Protein AF-A0A962P037-F1 (afdb_monomer_lite)

Sequence (113 aa):
MQKFHATLYGYHMPAMGTAVSAYFVGQRLFIDNMPIELHSSQLSVSVGGMEHDELFLNWCDSEETQWALKAASTADIDIIVNSAPAALQSQLSKWHQRHRHHKTLWGLLGAAV

Foldseek 3Di:
DDKFWWFKDWDPADPRGDIWIWADDAQWIDIPPDPDIGGVVQWDWDFDDPPDTKIWTWGADPVRIIMIIIGPHPVRLVRCQVRHYPSCVVVSVVVVVVVVVVVVVVVVVVVPD

Structure (mmCIF, N/CA/C/O backbone):
data_AF-A0A962P037-F1
#
_entry.id   AF-A0A962P037-F1
#
loop_
_atom_site.group_PDB
_atom_site.id
_atom_site.type_symbol
_atom_site.label_atom_id
_atom_site.label_alt_id
_atom_site.label_comp_id
_atom_site.label_asym_id
_atom_site.label_entity_id
_atom_site.label_seq_id
_atom_site.pdbx_PDB_ins_code
_atom_site.Cartn_x
_atom_site.Cartn_y
_atom_site.Cartn_z
_atom_site.occupancy
_atom_site.B_iso_or_equiv
_atom_site.auth_seq_id
_atom_site.auth_comp_id
_atom_site.auth_asym_id
_atom_site.auth_atom_id
_atom_site.pdbx_PDB_model_num
ATOM 1 N N . MET A 1 1 ? -9.681 -13.904 2.241 1.00 67.69 1 MET A N 1
ATOM 2 C CA . MET A 1 1 ? -8.676 -12.822 2.306 1.00 67.69 1 MET A CA 1
ATOM 3 C C . MET A 1 1 ? -8.036 -12.732 0.941 1.00 67.69 1 MET A C 1
ATOM 5 O O . MET A 1 1 ? -7.535 -13.749 0.475 1.00 67.69 1 MET A O 1
ATOM 9 N N . GLN A 1 2 ? -8.139 -11.588 0.273 1.00 86.50 2 GLN A N 1
ATOM 10 C CA . GLN A 1 2 ? -7.568 -11.418 -1.058 1.00 86.50 2 GLN A CA 1
ATOM 11 C C . GLN A 1 2 ? -6.167 -10.829 -0.908 1.00 86.50 2 GLN A C 1
ATOM 13 O O . GLN A 1 2 ? -5.990 -9.812 -0.239 1.00 86.50 2 GLN A O 1
ATOM 18 N N . LYS A 1 3 ? -5.175 -11.531 -1.454 1.00 92.56 3 LYS A N 1
ATOM 19 C CA . LYS A 1 3 ? -3.787 -11.074 -1.477 1.00 92.56 3 LYS A CA 1
ATOM 20 C C . LYS A 1 3 ? -3.548 -10.279 -2.749 1.00 92.56 3 LYS A C 1
ATOM 22 O O . LYS A 1 3 ? -4.184 -10.554 -3.764 1.00 92.56 3 LYS A O 1
ATOM 27 N N . PHE A 1 4 ? -2.631 -9.331 -2.674 1.00 92.50 4 PHE A N 1
ATOM 28 C CA . PHE A 1 4 ? -2.162 -8.564 -3.814 1.00 92.50 4 PHE A CA 1
ATOM 29 C C . PHE A 1 4 ? -0.639 -8.623 -3.882 1.00 92.50 4 PHE A C 1
ATOM 31 O O . PHE A 1 4 ? 0.048 -8.748 -2.861 1.00 92.50 4 PHE A O 1
ATOM 38 N N . HIS A 1 5 ? -0.117 -8.550 -5.097 1.00 94.19 5 HIS A N 1
ATOM 39 C CA . HIS A 1 5 ? 1.307 -8.535 -5.370 1.00 94.19 5 HIS A CA 1
ATOM 40 C C . HIS A 1 5 ? 1.833 -7.104 -5.350 1.00 94.19 5 HIS A C 1
ATOM 42 O O . HIS A 1 5 ? 1.196 -6.165 -5.841 1.00 94.19 5 HIS A O 1
ATOM 48 N N . ALA A 1 6 ? 3.016 -6.934 -4.770 1.00 93.06 6 ALA A N 1
ATOM 49 C CA . ALA A 1 6 ? 3.635 -5.632 -4.638 1.00 93.06 6 ALA A CA 1
ATOM 50 C C . ALA A 1 6 ? 5.164 -5.716 -4.651 1.00 93.06 6 ALA A C 1
ATOM 52 O O . ALA A 1 6 ? 5.759 -6.778 -4.473 1.00 93.06 6 ALA A O 1
ATOM 53 N N . THR A 1 7 ? 5.805 -4.571 -4.836 1.00 92.81 7 THR A N 1
ATOM 54 C CA . THR A 1 7 ? 7.245 -4.396 -4.675 1.00 92.81 7 THR A CA 1
ATOM 55 C C . THR A 1 7 ? 7.497 -3.541 -3.441 1.00 92.81 7 THR A C 1
ATOM 57 O O . THR A 1 7 ? 7.019 -2.410 -3.355 1.00 92.81 7 THR A O 1
ATOM 60 N N . LEU A 1 8 ? 8.224 -4.098 -2.476 1.00 91.50 8 LEU A N 1
ATOM 61 C CA . LEU A 1 8 ? 8.631 -3.435 -1.245 1.00 91.50 8 LEU A CA 1
ATOM 62 C C . LEU A 1 8 ? 9.964 -2.709 -1.445 1.00 91.50 8 LEU A C 1
ATOM 64 O O . LEU A 1 8 ? 10.941 -3.302 -1.902 1.00 91.50 8 LEU A O 1
ATOM 68 N N . TYR A 1 9 ? 10.003 -1.445 -1.050 1.00 90.44 9 TYR A N 1
ATOM 69 C CA . TYR A 1 9 ? 11.169 -0.574 -1.035 1.00 90.44 9 TYR A CA 1
ATOM 70 C C . TYR A 1 9 ? 11.438 -0.110 0.398 1.00 90.44 9 TYR A C 1
ATOM 72 O O . TYR A 1 9 ? 10.506 0.157 1.158 1.00 90.44 9 TYR A O 1
ATOM 80 N N . GLY A 1 10 ? 12.714 0.018 0.749 1.00 86.94 10 GLY A N 1
ATOM 81 C CA . GLY A 1 10 ? 13.161 0.499 2.053 1.00 86.94 10 GLY A CA 1
ATOM 82 C C . GLY A 1 10 ? 14.674 0.693 2.082 1.00 86.94 10 GLY A C 1
ATOM 83 O O . GLY A 1 10 ? 15.377 0.241 1.178 1.00 86.94 10 GLY A O 1
ATOM 84 N N . TYR A 1 11 ? 15.174 1.351 3.127 1.00 76.88 11 TYR A N 1
ATOM 85 C CA . TYR A 1 11 ? 16.577 1.772 3.240 1.00 76.88 11 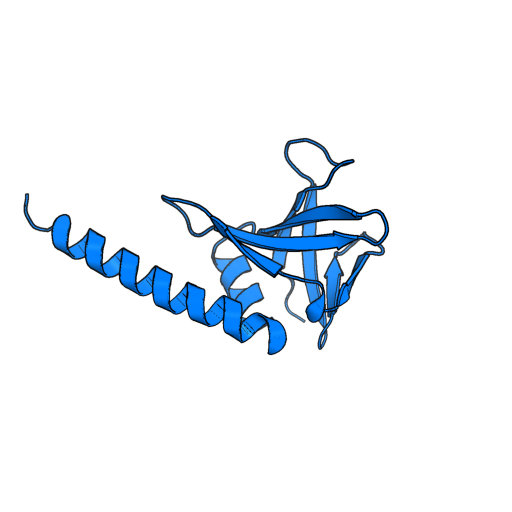TYR A CA 1
ATOM 86 C C . TYR A 1 11 ? 17.600 0.623 3.115 1.00 76.88 11 TYR A C 1
ATOM 88 O O . TYR A 1 11 ? 18.663 0.805 2.531 1.00 76.88 11 TYR A O 1
ATOM 96 N N . HIS A 1 12 ? 17.268 -0.580 3.595 1.00 76.25 12 HIS A N 1
ATOM 97 C CA . HIS A 1 12 ? 18.131 -1.771 3.508 1.00 76.25 12 HIS A CA 1
ATOM 98 C C . HIS A 1 12 ? 17.755 -2.750 2.380 1.00 76.25 12 HIS A C 1
ATOM 100 O O . HIS A 1 12 ? 18.249 -3.878 2.355 1.00 76.25 12 HIS A O 1
ATOM 106 N N . MET A 1 13 ? 16.874 -2.363 1.454 1.00 78.12 13 MET A N 1
ATOM 107 C CA . MET A 1 13 ? 16.465 -3.225 0.341 1.00 78.12 13 MET A CA 1
ATOM 108 C C . MET A 1 13 ? 17.261 -2.949 -0.940 1.00 78.12 13 MET A C 1
ATOM 110 O O . MET A 1 13 ? 17.798 -1.854 -1.116 1.00 78.12 13 MET A O 1
ATOM 114 N N . PRO A 1 14 ? 17.327 -3.922 -1.871 1.00 79.88 14 PRO A N 1
ATOM 115 C CA . PRO A 1 14 ? 17.874 -3.684 -3.201 1.00 79.88 14 PRO A CA 1
ATOM 116 C C . PRO A 1 14 ? 17.200 -2.484 -3.874 1.00 79.88 14 PRO A C 1
ATOM 118 O O . PRO A 1 14 ? 16.007 -2.257 -3.686 1.00 79.88 14 PRO A O 1
ATOM 121 N N . ALA A 1 15 ? 17.927 -1.765 -4.732 1.00 77.06 15 ALA A N 1
ATOM 122 C CA . ALA A 1 15 ? 17.384 -0.607 -5.453 1.00 77.06 15 ALA A CA 1
ATOM 123 C C . ALA A 1 15 ? 16.156 -0.948 -6.324 1.00 77.06 15 ALA A C 1
ATOM 125 O O . ALA A 1 15 ? 15.312 -0.092 -6.573 1.00 77.06 15 ALA A O 1
ATOM 126 N N . MET A 1 16 ? 16.032 -2.205 -6.764 1.00 83.31 16 MET A N 1
ATOM 127 C CA . MET A 1 16 ? 14.864 -2.688 -7.512 1.00 83.31 16 MET A CA 1
ATOM 128 C C . MET A 1 16 ? 13.659 -3.024 -6.615 1.00 83.31 16 MET A C 1
ATOM 130 O O . MET A 1 16 ? 12.575 -3.293 -7.129 1.00 83.31 16 MET A O 1
ATOM 134 N N . GLY A 1 17 ? 13.836 -2.989 -5.292 1.00 87.88 17 GLY A N 1
ATOM 135 C CA . GLY A 1 17 ? 12.883 -3.478 -4.305 1.00 87.88 17 GLY A CA 1
ATOM 136 C C . GLY A 1 17 ? 12.812 -5.006 -4.250 1.00 87.88 17 GLY A C 1
ATOM 137 O O . GLY A 1 17 ? 13.501 -5.716 -4.983 1.00 87.88 17 GLY A O 1
ATOM 138 N N . THR A 1 18 ? 11.966 -5.515 -3.358 1.00 90.44 18 THR A N 1
ATOM 139 C CA . THR A 1 18 ? 11.701 -6.950 -3.194 1.00 90.44 18 THR A CA 1
ATOM 140 C C . THR A 1 18 ? 10.255 -7.247 -3.556 1.00 90.44 18 THR A C 1
ATOM 142 O O . THR A 1 18 ? 9.342 -6.600 -3.047 1.00 90.44 18 THR A O 1
ATOM 145 N N . ALA A 1 19 ? 10.025 -8.227 -4.428 1.00 92.12 19 ALA A N 1
ATOM 146 C CA . ALA A 1 19 ? 8.675 -8.690 -4.729 1.00 92.12 19 ALA A CA 1
ATOM 147 C C . ALA A 1 19 ? 8.072 -9.388 -3.501 1.00 92.12 19 ALA A C 1
ATOM 149 O O . ALA A 1 19 ? 8.660 -10.321 -2.953 1.00 92.12 19 ALA A O 1
ATOM 150 N N . VAL A 1 20 ? 6.895 -8.938 -3.081 1.00 92.88 20 VAL A N 1
ATOM 151 C CA . VAL A 1 20 ? 6.178 -9.437 -1.909 1.00 92.88 20 VAL A CA 1
ATOM 152 C C . VAL A 1 20 ? 4.703 -9.649 -2.234 1.00 92.88 20 VAL A C 1
ATOM 154 O O . VAL A 1 20 ? 4.168 -9.111 -3.204 1.00 92.88 20 VAL A O 1
ATOM 157 N N . SER A 1 21 ? 4.034 -10.451 -1.411 1.00 93.25 21 SER A N 1
ATOM 158 C CA . SER A 1 21 ? 2.573 -10.548 -1.398 1.00 93.25 21 SER A CA 1
ATOM 159 C C . SER A 1 21 ? 2.068 -9.953 -0.094 1.00 93.25 21 SER A C 1
ATOM 161 O O . SER A 1 21 ? 2.646 -10.209 0.959 1.00 93.25 21 SER A O 1
ATOM 163 N N . ALA A 1 22 ? 1.015 -9.149 -0.151 1.00 93.69 22 ALA A N 1
ATOM 164 C CA . ALA A 1 22 ? 0.467 -8.481 1.019 1.00 93.69 22 ALA A CA 1
ATOM 165 C C . ALA A 1 22 ? -1.060 -8.579 1.043 1.00 93.69 22 ALA A C 1
ATOM 167 O O . ALA A 1 22 ? -1.704 -8.886 0.037 1.00 93.69 22 ALA A O 1
ATOM 168 N N . TYR A 1 23 ? -1.647 -8.381 2.220 1.00 93.00 23 TYR A N 1
ATOM 169 C CA . TYR A 1 23 ? -3.092 -8.440 2.410 1.00 93.00 23 TYR A CA 1
ATOM 170 C C . TYR A 1 23 ? -3.534 -7.639 3.629 1.00 93.00 23 TYR A C 1
ATOM 172 O O . TYR A 1 23 ? -2.793 -7.471 4.596 1.00 93.00 23 TYR A O 1
ATOM 180 N N . PHE A 1 24 ? -4.779 -7.170 3.589 1.00 90.50 24 PHE A N 1
ATOM 181 C CA . PHE A 1 24 ? -5.408 -6.505 4.722 1.00 90.50 24 PHE A CA 1
ATOM 182 C C . PHE A 1 24 ? -6.233 -7.494 5.550 1.00 90.50 24 PHE A C 1
ATOM 184 O O . PHE A 1 24 ? -6.984 -8.310 5.008 1.00 90.50 24 PHE A O 1
ATOM 191 N N . VAL A 1 25 ? -6.133 -7.387 6.876 1.00 89.44 25 VAL A N 1
ATOM 192 C CA . VAL A 1 25 ? -7.030 -8.044 7.835 1.00 89.44 25 VAL A CA 1
ATOM 193 C C . VAL A 1 25 ? -7.538 -6.995 8.815 1.00 89.44 25 VAL A C 1
ATOM 195 O O . VAL A 1 25 ? -6.788 -6.454 9.628 1.00 89.44 25 VAL A O 1
ATOM 198 N N . GLY A 1 26 ? -8.832 -6.684 8.730 1.00 87.94 26 GLY A N 1
ATOM 199 C CA . GLY A 1 26 ? -9.433 -5.614 9.521 1.00 87.94 26 GLY A CA 1
ATOM 200 C C . GLY A 1 26 ? -8.775 -4.265 9.221 1.00 87.94 26 GLY A C 1
ATOM 201 O O . GLY A 1 26 ? -8.919 -3.735 8.126 1.00 87.94 26 GLY A O 1
ATOM 202 N N . GLN A 1 27 ? -8.058 -3.713 10.202 1.00 88.56 27 GLN A N 1
ATOM 203 C CA . GLN A 1 27 ? -7.344 -2.433 10.097 1.00 88.56 27 GLN A CA 1
ATOM 204 C C . GLN A 1 27 ? -5.833 -2.599 9.899 1.00 88.56 27 GLN A C 1
ATOM 206 O O . GLN A 1 27 ? -5.106 -1.619 10.010 1.00 88.56 27 GLN A O 1
ATOM 211 N N . ARG A 1 28 ? -5.336 -3.815 9.658 1.00 91.00 28 ARG A N 1
ATOM 212 C CA . ARG A 1 28 ? -3.897 -4.083 9.600 1.00 91.00 28 ARG A CA 1
ATOM 213 C C . ARG A 1 28 ? -3.479 -4.633 8.243 1.00 91.00 28 ARG A C 1
ATOM 215 O O . ARG A 1 28 ? -4.221 -5.401 7.632 1.00 91.00 28 ARG A O 1
ATOM 222 N N . LEU A 1 29 ? -2.309 -4.213 7.781 1.00 91.56 29 LEU A N 1
ATOM 223 C CA . LEU A 1 29 ? -1.630 -4.734 6.602 1.00 91.56 29 LEU A CA 1
ATOM 224 C C . LEU A 1 29 ? -0.600 -5.769 7.048 1.00 91.56 29 LEU A C 1
ATOM 226 O O . LEU A 1 29 ? 0.206 -5.496 7.937 1.00 91.56 29 LEU A O 1
ATOM 230 N N . PHE A 1 30 ? -0.619 -6.919 6.389 1.00 92.31 30 PHE A N 1
ATOM 231 C CA . PHE A 1 30 ? 0.339 -8.000 6.568 1.00 92.31 30 PHE A CA 1
ATOM 232 C C . PHE A 1 30 ? 1.110 -8.215 5.272 1.00 92.31 30 PHE A C 1
ATOM 234 O O . PHE A 1 30 ? 0.530 -8.153 4.184 1.00 92.31 30 PHE A O 1
ATOM 241 N N . ILE A 1 31 ? 2.404 -8.502 5.397 1.00 91.75 31 ILE A N 1
ATOM 242 C CA . ILE A 1 31 ? 3.276 -8.868 4.279 1.00 91.75 31 ILE A CA 1
ATOM 243 C C . ILE A 1 31 ? 3.684 -10.331 4.464 1.00 91.75 31 ILE A C 1
ATOM 245 O O . ILE A 1 31 ? 4.221 -10.708 5.503 1.00 91.75 31 ILE A O 1
ATOM 249 N N . ASP A 1 32 ? 3.417 -11.175 3.469 1.00 89.19 32 ASP A N 1
ATOM 250 C CA . ASP A 1 32 ? 3.825 -12.578 3.501 1.00 89.19 32 ASP A CA 1
ATOM 251 C C . ASP A 1 32 ? 5.349 -12.699 3.613 1.00 89.19 32 ASP A C 1
ATOM 253 O O . ASP A 1 32 ? 6.100 -11.942 2.999 1.00 89.19 32 ASP A O 1
ATOM 257 N N . ASN A 1 33 ? 5.800 -13.709 4.360 1.00 83.44 33 ASN A N 1
ATOM 258 C CA . ASN A 1 33 ? 7.216 -14.008 4.600 1.00 83.44 33 ASN A CA 1
ATOM 259 C C . ASN A 1 33 ? 8.007 -12.887 5.300 1.00 83.44 33 ASN A C 1
ATOM 261 O O . ASN A 1 33 ? 9.234 -12.957 5.350 1.00 83.44 33 ASN A O 1
ATOM 265 N N . MET A 1 34 ? 7.333 -11.887 5.877 1.00 84.50 34 MET A N 1
ATOM 266 C CA . MET A 1 34 ? 7.963 -10.860 6.706 1.00 84.50 34 MET A CA 1
ATOM 267 C C . MET A 1 34 ? 7.170 -10.669 8.005 1.00 84.50 34 MET A C 1
ATOM 269 O O . MET A 1 34 ? 5.941 -10.652 7.970 1.00 84.50 34 MET A O 1
ATOM 273 N N . PRO A 1 35 ? 7.829 -10.481 9.162 1.00 82.25 35 PRO A N 1
ATOM 274 C CA . PRO A 1 35 ? 7.158 -10.178 10.426 1.00 82.25 35 PRO A CA 1
ATOM 275 C C . PRO A 1 35 ? 6.735 -8.697 10.487 1.00 82.25 35 PRO A C 1
ATOM 277 O O . PRO A 1 35 ? 6.987 -8.013 11.473 1.00 82.25 35 PRO A O 1
ATOM 280 N N . ILE A 1 36 ? 6.143 -8.181 9.405 1.00 83.00 36 ILE A N 1
ATOM 281 C CA . ILE A 1 36 ? 5.691 -6.794 9.286 1.00 83.00 36 ILE A CA 1
ATOM 282 C C . ILE A 1 36 ? 4.170 -6.782 9.398 1.00 83.00 36 ILE A C 1
ATOM 284 O O . ILE A 1 36 ? 3.460 -7.329 8.549 1.00 83.00 36 ILE A O 1
ATOM 288 N N . GLU A 1 37 ? 3.687 -6.125 10.446 1.00 87.12 37 GLU A N 1
ATOM 289 C CA . GLU A 1 37 ? 2.274 -5.891 10.709 1.00 87.12 37 GLU A CA 1
ATOM 290 C C . GLU A 1 37 ? 2.070 -4.400 10.977 1.00 87.12 37 GLU A C 1
ATOM 292 O O . GLU A 1 37 ? 2.604 -3.849 11.939 1.00 87.12 37 GLU A O 1
ATOM 297 N N . LEU A 1 38 ? 1.304 -3.738 10.111 1.00 89.38 38 LEU A N 1
ATOM 298 C CA . LEU A 1 38 ? 1.155 -2.283 10.136 1.00 89.38 38 LEU A CA 1
ATOM 299 C C . LEU A 1 38 ? -0.299 -1.906 10.329 1.00 89.38 38 LEU A C 1
ATOM 301 O O . LEU A 1 38 ? -1.178 -2.418 9.635 1.00 89.38 38 LEU A O 1
ATOM 305 N N . HIS A 1 39 ? -0.564 -0.973 11.239 1.00 90.31 39 HIS A N 1
ATOM 306 C CA . HIS A 1 39 ? -1.907 -0.433 11.382 1.00 90.31 39 HIS A CA 1
ATOM 307 C C . HIS A 1 39 ? -2.207 0.556 10.248 1.00 90.31 39 HIS A C 1
ATOM 309 O O . HIS A 1 39 ? -1.354 1.342 9.846 1.00 90.31 39 HIS A O 1
ATOM 315 N N . SER A 1 40 ? -3.444 0.569 9.757 1.00 86.56 40 SER A N 1
ATOM 316 C CA . SER A 1 40 ? -3.893 1.419 8.648 1.00 86.56 40 SER A CA 1
ATOM 317 C C . SER A 1 40 ? -3.653 2.908 8.876 1.00 86.56 40 SER A C 1
ATOM 319 O O . SER A 1 40 ? -3.408 3.638 7.925 1.00 86.56 40 SER A O 1
ATOM 321 N N . SER A 1 41 ? -3.670 3.354 10.132 1.00 86.31 41 SER A N 1
ATOM 322 C CA . SER A 1 41 ? -3.379 4.739 10.521 1.00 86.31 41 SER A CA 1
ATOM 323 C C . SER A 1 41 ? -1.907 5.138 10.376 1.00 86.31 41 SER A C 1
ATOM 325 O O . SER A 1 41 ? -1.605 6.324 10.416 1.00 86.31 41 SER A O 1
ATOM 327 N N . GLN A 1 42 ? -0.995 4.169 10.265 1.00 87.38 42 GLN A N 1
ATOM 328 C CA . GLN A 1 42 ? 0.434 4.399 10.020 1.00 87.38 42 GLN A CA 1
ATOM 329 C C . GLN A 1 42 ? 0.751 4.420 8.520 1.00 87.38 42 GLN A C 1
ATOM 331 O O . GLN A 1 42 ? 1.837 4.837 8.120 1.00 87.38 42 GLN A O 1
ATOM 336 N N . LEU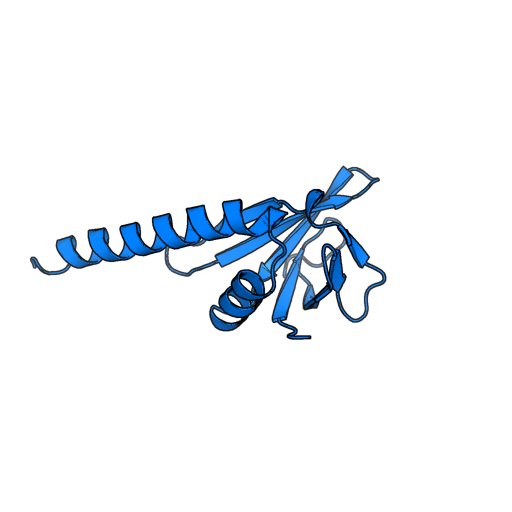 A 1 43 ? -0.192 3.961 7.693 1.00 89.25 43 LEU A N 1
ATOM 337 C CA . LEU A 1 43 ? -0.054 3.920 6.249 1.00 89.25 43 LEU A CA 1
ATOM 338 C C . LEU A 1 43 ? -0.493 5.254 5.642 1.00 89.25 43 LEU A C 1
ATOM 340 O O . LEU A 1 43 ? -1.498 5.848 6.026 1.00 89.25 43 LEU A O 1
ATOM 344 N N . SER A 1 44 ? 0.251 5.695 4.639 1.00 86.06 44 SER A N 1
ATOM 345 C CA . SER A 1 44 ? -0.069 6.835 3.790 1.00 86.06 44 SER A CA 1
ATOM 346 C C . SER A 1 44 ? -0.075 6.397 2.335 1.00 86.06 44 SER A C 1
ATOM 348 O O . SER A 1 44 ? 0.873 5.777 1.852 1.00 86.06 44 SER A O 1
ATOM 350 N N . VAL A 1 45 ? -1.141 6.730 1.615 1.00 86.38 45 VAL A N 1
ATOM 351 C CA . VAL A 1 45 ? -1.248 6.414 0.189 1.00 86.38 45 VAL A CA 1
ATOM 352 C C . VAL A 1 45 ? -0.597 7.528 -0.624 1.00 86.38 45 VAL A C 1
ATOM 354 O O . VAL A 1 45 ? -1.039 8.676 -0.563 1.00 86.38 45 VAL A O 1
ATOM 357 N N . SER A 1 46 ? 0.411 7.168 -1.413 1.00 81.81 46 SER A N 1
ATOM 358 C CA . SER A 1 46 ? 0.978 8.017 -2.460 1.00 81.81 46 SER A CA 1
ATOM 359 C C . SER A 1 46 ? 0.703 7.387 -3.814 1.00 81.81 46 SER A C 1
ATOM 361 O O . SER A 1 46 ? 0.604 6.172 -3.951 1.00 81.81 46 SER A O 1
ATOM 363 N N . VAL A 1 47 ? 0.562 8.223 -4.829 1.00 75.00 47 VAL A N 1
ATOM 364 C CA . VAL A 1 47 ? 0.217 7.795 -6.185 1.00 75.00 47 VAL A CA 1
ATOM 365 C C . VAL A 1 47 ? 1.195 8.427 -7.158 1.00 75.00 47 VAL A C 1
ATOM 367 O O . VAL A 1 47 ? 1.581 9.585 -6.983 1.00 75.00 47 VAL A O 1
ATOM 370 N N . GLY A 1 48 ? 1.624 7.645 -8.142 1.00 66.69 48 GLY A N 1
ATOM 371 C CA . GLY A 1 48 ? 2.635 8.021 -9.124 1.00 66.69 48 GLY A CA 1
ATOM 372 C C . GLY A 1 48 ? 2.255 7.562 -10.527 1.00 66.69 48 GLY A C 1
ATOM 373 O O . GLY A 1 48 ? 1.212 6.940 -10.725 1.00 66.69 48 GLY A O 1
ATOM 374 N N . GLY A 1 49 ? 3.116 7.894 -11.483 1.00 59.06 49 GLY A N 1
ATOM 375 C CA . GLY A 1 49 ? 2.976 7.496 -12.877 1.00 59.06 49 GLY A CA 1
ATOM 376 C C . GLY A 1 49 ? 2.240 8.534 -13.720 1.00 59.06 49 GLY A C 1
ATOM 377 O O . GLY A 1 49 ? 1.078 8.863 -13.489 1.00 59.06 49 GLY A O 1
ATOM 378 N N . MET A 1 50 ? 2.942 9.083 -14.715 1.00 50.59 50 MET A N 1
ATOM 379 C CA . MET A 1 50 ? 2.332 9.960 -15.723 1.00 50.59 50 MET A CA 1
ATOM 380 C C . MET A 1 50 ? 1.566 9.156 -16.782 1.00 50.59 50 MET A C 1
ATOM 382 O O . MET A 1 50 ? 0.551 9.626 -17.286 1.00 50.59 50 MET A O 1
ATOM 386 N N . GLU A 1 51 ? 2.036 7.944 -17.095 1.00 54.41 51 GLU A N 1
ATOM 387 C CA . GLU A 1 51 ? 1.466 7.081 -18.141 1.00 54.41 51 GLU A CA 1
ATOM 388 C C . GLU A 1 51 ? 0.707 5.864 -17.589 1.00 54.41 51 GLU A C 1
ATOM 390 O O . GLU A 1 51 ? -0.199 5.359 -18.247 1.00 54.41 51 GLU A O 1
ATOM 395 N N . HIS A 1 52 ? 1.048 5.398 -16.383 1.00 61.84 52 HIS A N 1
ATOM 396 C CA . HIS A 1 52 ? 0.482 4.189 -15.779 1.00 61.84 52 HIS A CA 1
ATOM 397 C C . HIS A 1 52 ? -0.020 4.481 -14.367 1.00 61.84 52 HIS A C 1
ATOM 399 O O . HIS A 1 52 ? 0.567 5.286 -13.653 1.00 61.84 52 HIS A O 1
ATOM 405 N N . ASP A 1 53 ? -1.104 3.818 -13.969 1.00 69.38 53 ASP A N 1
ATOM 406 C CA . ASP A 1 53 ? -1.631 3.893 -12.610 1.00 69.38 53 ASP A CA 1
ATOM 407 C C . ASP A 1 53 ? -0.647 3.221 -11.639 1.00 69.38 53 ASP A C 1
ATOM 409 O O . ASP A 1 53 ? -0.584 1.993 -11.575 1.00 69.38 53 ASP A O 1
ATOM 413 N N . GLU A 1 54 ? 0.133 4.008 -10.891 1.00 82.75 54 GLU A N 1
ATOM 414 C CA . GLU A 1 54 ? 1.003 3.495 -9.830 1.00 82.75 54 GLU A CA 1
ATOM 415 C C . GLU A 1 54 ? 0.463 3.892 -8.452 1.00 82.75 54 GLU A C 1
ATOM 417 O O . GLU A 1 54 ? 0.212 5.067 -8.164 1.00 82.75 54 GLU A O 1
ATOM 422 N N . LEU A 1 55 ? 0.321 2.901 -7.571 1.00 88.12 55 LEU A N 1
ATOM 423 C CA . LEU A 1 55 ? -0.120 3.089 -6.194 1.00 88.12 55 LEU A CA 1
ATOM 424 C C . LEU A 1 55 ? 0.968 2.627 -5.233 1.00 88.12 55 LEU A C 1
ATOM 426 O O . LEU A 1 55 ? 1.458 1.503 -5.336 1.00 88.12 55 LEU A O 1
ATOM 430 N N . PHE A 1 56 ? 1.292 3.490 -4.275 1.00 89.31 56 PHE A N 1
ATOM 431 C CA . PHE A 1 56 ? 2.288 3.266 -3.238 1.00 89.31 56 PHE A CA 1
ATOM 432 C C . PHE A 1 56 ? 1.644 3.392 -1.855 1.00 89.31 56 PHE A C 1
ATOM 434 O O . PHE A 1 56 ? 1.021 4.404 -1.531 1.00 89.31 56 PHE A O 1
ATOM 441 N N . LEU A 1 57 ? 1.831 2.384 -1.011 1.00 90.81 57 LEU A N 1
ATOM 442 C CA . LEU A 1 57 ? 1.539 2.449 0.418 1.00 90.81 57 LEU A CA 1
ATOM 443 C C . LEU A 1 57 ? 2.842 2.749 1.150 1.00 90.81 57 LEU A C 1
ATOM 445 O O . LEU A 1 57 ? 3.784 1.972 1.060 1.00 90.81 57 LEU A O 1
ATOM 449 N N . ASN A 1 58 ? 2.904 3.869 1.855 1.00 91.56 58 ASN A N 1
ATOM 450 C CA . ASN A 1 58 ? 4.110 4.341 2.524 1.00 91.56 58 ASN A CA 1
ATOM 451 C C . ASN A 1 58 ? 3.900 4.339 4.029 1.00 91.56 58 ASN A C 1
ATOM 453 O O . ASN A 1 58 ? 2.806 4.650 4.500 1.00 91.56 58 ASN A O 1
ATOM 457 N N . TRP A 1 59 ? 4.945 4.030 4.780 1.00 91.88 59 TRP A N 1
ATOM 458 C CA . TRP A 1 59 ? 4.956 4.181 6.230 1.00 91.88 59 TRP A CA 1
ATOM 459 C C . TRP A 1 59 ? 6.357 4.517 6.712 1.00 91.88 59 TRP A C 1
ATOM 461 O O . TRP A 1 59 ? 7.345 4.362 5.993 1.00 91.88 59 TRP A O 1
ATOM 471 N N . CYS A 1 60 ? 6.415 4.992 7.946 1.00 89.69 60 CYS A N 1
ATOM 472 C CA . CYS A 1 60 ? 7.651 5.206 8.670 1.00 89.69 60 CYS A CA 1
ATOM 473 C C . CYS A 1 60 ? 7.683 4.209 9.828 1.00 89.69 60 CYS A C 1
ATOM 475 O O . CYS A 1 60 ? 6.689 4.080 10.547 1.00 89.69 60 CYS A O 1
ATOM 477 N N . ASP A 1 61 ? 8.783 3.480 9.973 1.00 84.50 61 ASP A N 1
ATOM 478 C CA . ASP A 1 61 ? 8.985 2.605 11.127 1.00 84.50 61 ASP A CA 1
ATOM 479 C C . ASP A 1 61 ? 9.444 3.419 12.354 1.00 84.50 61 ASP A C 1
ATOM 481 O O . ASP A 1 61 ? 9.760 4.606 12.266 1.00 84.50 61 ASP A O 1
ATOM 485 N N . SER A 1 62 ? 9.489 2.772 13.514 1.00 79.62 62 SER A N 1
ATOM 486 C CA . SER A 1 62 ? 9.965 3.307 14.791 1.00 79.62 62 SER A CA 1
ATOM 487 C C . SER A 1 62 ? 11.399 3.850 14.757 1.00 79.62 62 SER A C 1
ATOM 489 O O . SER A 1 62 ? 11.723 4.732 15.545 1.00 79.62 62 SER A O 1
ATOM 491 N N . GLU A 1 63 ? 12.229 3.383 13.821 1.00 82.94 63 GLU A N 1
ATOM 492 C CA . GLU A 1 63 ? 13.589 3.885 13.569 1.00 82.94 63 GLU A CA 1
ATOM 493 C C . GLU A 1 63 ? 13.630 5.041 12.547 1.00 82.94 63 GLU A C 1
ATOM 495 O O . GLU A 1 63 ? 14.659 5.283 11.923 1.00 82.94 63 GLU A O 1
ATOM 500 N N . GLU A 1 64 ? 12.497 5.702 12.287 1.00 81.25 64 GLU A N 1
ATOM 501 C CA . GLU A 1 64 ? 12.338 6.756 11.268 1.00 81.25 64 GLU A CA 1
ATOM 502 C C . GLU A 1 64 ? 12.693 6.313 9.833 1.00 81.25 64 GLU A C 1
ATOM 504 O O . GLU A 1 64 ? 12.872 7.124 8.920 1.00 81.25 64 GLU A O 1
ATOM 509 N N . THR A 1 65 ? 12.762 5.000 9.606 1.00 85.00 65 THR A N 1
ATOM 510 C CA . THR A 1 65 ? 13.036 4.433 8.287 1.00 85.00 65 THR A CA 1
ATOM 511 C C . THR A 1 65 ? 11.777 4.470 7.437 1.00 85.00 65 THR A C 1
ATOM 513 O O . THR A 1 65 ? 10.736 3.924 7.812 1.00 85.00 65 THR A O 1
ATOM 516 N N . GLN A 1 66 ? 11.885 5.089 6.263 1.00 89.25 66 GLN A N 1
ATOM 517 C CA . GLN A 1 66 ? 10.801 5.147 5.293 1.00 89.25 66 GLN A CA 1
ATOM 518 C C . GLN A 1 66 ? 10.728 3.864 4.470 1.00 89.25 66 GLN A C 1
ATOM 520 O O . GLN A 1 66 ? 11.722 3.389 3.914 1.00 89.25 66 GLN A O 1
ATOM 525 N N . TRP A 1 67 ? 9.511 3.353 4.354 1.00 90.62 67 TRP A N 1
ATOM 526 C CA . TRP A 1 67 ? 9.172 2.186 3.562 1.00 90.62 67 TRP A CA 1
ATOM 527 C C . TRP A 1 67 ? 8.075 2.537 2.567 1.00 90.62 67 TRP A C 1
ATOM 529 O O . TRP A 1 67 ? 7.187 3.343 2.859 1.00 90.62 67 TRP A O 1
ATOM 539 N N . ALA A 1 68 ? 8.126 1.904 1.400 1.00 91.12 68 ALA A N 1
ATOM 540 C CA . ALA A 1 68 ? 7.124 2.066 0.360 1.00 91.12 68 ALA A CA 1
ATOM 541 C C . ALA A 1 68 ? 6.786 0.717 -0.269 1.00 91.12 68 ALA A C 1
ATOM 543 O O . ALA A 1 68 ? 7.666 -0.073 -0.595 1.00 91.12 68 ALA A O 1
ATOM 544 N N . LEU A 1 69 ? 5.504 0.462 -0.483 1.00 92.00 69 LEU A N 1
ATOM 545 C CA . LEU A 1 69 ? 4.999 -0.758 -1.091 1.00 92.00 69 LEU A CA 1
ATOM 546 C C . LEU A 1 69 ? 4.194 -0.392 -2.335 1.00 92.00 69 LEU A C 1
ATOM 548 O O . LEU A 1 69 ? 3.115 0.192 -2.237 1.00 92.00 69 LEU A O 1
ATOM 552 N N . LYS A 1 70 ? 4.744 -0.706 -3.506 1.00 91.81 70 LYS A N 1
ATOM 553 C CA . LYS A 1 70 ? 4.165 -0.394 -4.816 1.00 91.81 70 LYS A CA 1
ATOM 554 C C . LYS A 1 70 ? 3.330 -1.563 -5.324 1.00 91.81 70 LYS A C 1
ATOM 556 O O . LYS A 1 70 ? 3.853 -2.668 -5.412 1.00 91.81 70 LYS A O 1
ATOM 561 N N . ALA A 1 71 ? 2.081 -1.333 -5.714 1.00 91.06 71 ALA A N 1
ATOM 562 C CA . ALA A 1 71 ? 1.261 -2.364 -6.357 1.00 91.06 71 ALA A CA 1
ATOM 563 C C . ALA A 1 71 ? 1.892 -2.839 -7.681 1.00 91.06 71 ALA A C 1
ATOM 565 O O . ALA A 1 71 ? 2.360 -2.021 -8.474 1.00 91.06 71 ALA A O 1
ATOM 566 N N . ALA A 1 72 ? 1.905 -4.153 -7.926 1.00 90.12 72 ALA A N 1
ATOM 567 C CA . ALA A 1 72 ? 2.551 -4.723 -9.110 1.00 90.12 72 ALA A CA 1
ATOM 568 C C . ALA A 1 72 ? 1.744 -4.507 -10.403 1.00 90.12 72 ALA A C 1
ATOM 570 O O . ALA A 1 72 ? 2.327 -4.390 -11.481 1.00 90.12 72 ALA A O 1
ATOM 571 N N . SER A 1 73 ? 0.413 -4.446 -10.309 1.00 87.56 73 SER A N 1
ATOM 572 C CA . SER A 1 73 ? -0.481 -4.289 -11.458 1.00 87.56 73 SER A CA 1
ATOM 573 C C . SER A 1 73 ? -1.759 -3.520 -11.114 1.00 87.56 73 SER A C 1
ATOM 575 O O . SER A 1 73 ? -2.119 -3.371 -9.948 1.00 87.56 73 SER A O 1
ATOM 577 N N . THR A 1 74 ? -2.508 -3.085 -12.131 1.00 83.69 74 THR A N 1
ATOM 578 C CA . THR A 1 74 ? -3.830 -2.462 -11.942 1.00 83.69 74 THR A CA 1
ATOM 579 C C . THR A 1 74 ? -4.830 -3.399 -11.254 1.00 83.69 74 THR A C 1
ATOM 581 O O . THR A 1 74 ? -5.675 -2.932 -10.497 1.00 83.69 74 THR A O 1
ATOM 584 N N . ALA A 1 75 ? -4.716 -4.717 -11.451 1.00 86.81 75 ALA A N 1
ATOM 585 C CA . ALA A 1 75 ? -5.547 -5.686 -10.736 1.00 86.81 75 ALA A CA 1
ATOM 586 C C . ALA A 1 75 ? -5.227 -5.700 -9.231 1.00 86.81 75 ALA A C 1
ATOM 588 O O . ALA A 1 75 ? -6.139 -5.735 -8.408 1.00 86.81 75 ALA A O 1
ATOM 589 N N . ASP A 1 76 ? -3.945 -5.595 -8.867 1.00 89.44 76 ASP A N 1
ATOM 590 C CA . ASP A 1 76 ? -3.512 -5.482 -7.469 1.00 89.44 76 ASP A CA 1
ATOM 591 C C . ASP A 1 76 ? -3.989 -4.172 -6.831 1.00 89.44 76 ASP A C 1
ATOM 593 O O . ASP A 1 76 ? -4.401 -4.165 -5.673 1.00 89.44 76 ASP A O 1
ATOM 597 N N . ILE A 1 77 ? -4.005 -3.074 -7.595 1.00 86.69 77 ILE A N 1
ATOM 598 C CA . ILE A 1 77 ? -4.583 -1.792 -7.159 1.00 86.69 77 ILE A CA 1
ATOM 599 C C . ILE A 1 77 ? -6.064 -1.962 -6.819 1.00 86.69 77 ILE A C 1
ATOM 601 O O . ILE A 1 77 ? -6.495 -1.506 -5.763 1.00 86.69 77 ILE A O 1
ATOM 605 N N . ASP A 1 78 ? -6.839 -2.639 -7.668 1.00 85.62 78 ASP A N 1
ATOM 606 C CA . ASP A 1 78 ? -8.263 -2.882 -7.417 1.00 85.62 78 ASP A CA 1
ATOM 607 C C . ASP A 1 78 ? -8.467 -3.711 -6.137 1.00 85.62 78 ASP A C 1
ATOM 609 O O . ASP A 1 78 ? -9.313 -3.390 -5.300 1.00 85.62 78 ASP A O 1
ATOM 613 N N . ILE A 1 79 ? -7.625 -4.725 -5.911 1.00 89.19 79 ILE A N 1
ATOM 614 C CA . ILE A 1 79 ? -7.642 -5.517 -4.673 1.00 89.19 79 ILE A CA 1
ATOM 615 C C . ILE A 1 79 ? -7.347 -4.634 -3.456 1.00 89.19 79 ILE A C 1
ATOM 617 O O . ILE A 1 79 ? -8.065 -4.729 -2.457 1.00 89.19 79 ILE A O 1
ATOM 621 N N . ILE A 1 80 ? -6.335 -3.762 -3.531 1.00 88.00 80 ILE A N 1
ATOM 622 C CA . ILE A 1 80 ? -5.995 -2.812 -2.462 1.00 88.00 80 ILE A CA 1
ATOM 623 C C . ILE A 1 80 ? -7.173 -1.879 -2.193 1.00 88.00 80 ILE A C 1
ATOM 625 O O . ILE A 1 80 ? -7.563 -1.725 -1.042 1.00 88.00 80 ILE A O 1
ATOM 629 N N . VAL A 1 81 ? -7.774 -1.289 -3.227 1.00 85.44 81 VAL A N 1
ATOM 630 C CA . VAL A 1 81 ? -8.885 -0.337 -3.086 1.00 85.44 81 VAL A CA 1
ATOM 631 C C . VAL A 1 81 ? -10.108 -0.989 -2.440 1.00 85.44 81 VAL A C 1
ATOM 633 O O . VAL A 1 81 ? -10.701 -0.402 -1.535 1.00 85.44 81 VAL A O 1
ATOM 636 N N . ASN A 1 82 ? -10.456 -2.209 -2.855 1.00 85.56 82 ASN A N 1
ATOM 637 C CA . ASN A 1 82 ? -11.614 -2.930 -2.324 1.00 85.56 82 ASN A CA 1
ATOM 638 C C . ASN A 1 82 ? -11.366 -3.527 -0.930 1.00 85.56 82 ASN A C 1
ATOM 640 O O . ASN A 1 82 ? -12.297 -3.636 -0.133 1.00 85.56 82 ASN A O 1
ATOM 644 N N . SER A 1 83 ? -10.125 -3.915 -0.627 1.00 86.25 83 SER A N 1
ATOM 645 C CA . SER A 1 83 ? -9.767 -4.563 0.645 1.00 86.25 83 SER A CA 1
ATOM 646 C C . SER A 1 83 ? -9.278 -3.581 1.709 1.00 86.25 83 SER A C 1
ATOM 648 O O . SER A 1 83 ? -9.165 -3.956 2.878 1.00 86.25 83 SER A O 1
ATOM 650 N N . ALA A 1 84 ? -8.959 -2.341 1.330 1.00 83.62 84 ALA A N 1
ATOM 651 C CA . ALA A 1 84 ? -8.413 -1.357 2.247 1.00 83.62 84 ALA A CA 1
ATOM 652 C C . ALA A 1 84 ? -9.445 -0.930 3.306 1.00 83.62 84 ALA A C 1
ATOM 654 O O . ALA A 1 84 ? -10.619 -0.689 2.996 1.00 83.62 84 ALA A O 1
ATOM 655 N N . PRO A 1 85 ? -9.004 -0.757 4.561 1.00 82.25 85 PRO A N 1
ATOM 656 C CA . PRO A 1 85 ? -9.856 -0.261 5.629 1.00 82.25 85 PRO A CA 1
ATOM 657 C C . PRO 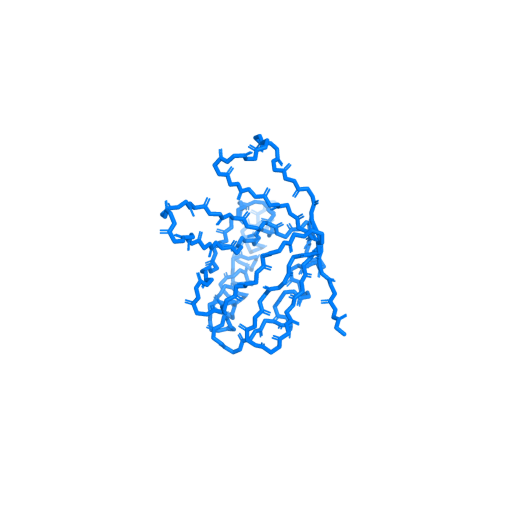A 1 85 ? -10.337 1.174 5.380 1.00 82.25 85 PRO A C 1
ATOM 659 O O . PRO A 1 85 ? -9.667 1.975 4.726 1.00 82.25 85 PRO A O 1
ATOM 662 N N . ALA A 1 86 ? -11.470 1.529 5.995 1.00 80.00 86 ALA A N 1
ATOM 663 C CA . ALA A 1 86 ? -12.125 2.834 5.846 1.00 80.00 86 ALA A CA 1
ATOM 664 C C . ALA A 1 86 ? -11.198 4.047 6.077 1.00 80.00 86 ALA A C 1
ATOM 666 O O . ALA A 1 86 ? -11.367 5.079 5.429 1.00 80.00 86 ALA A O 1
ATOM 667 N N . ALA A 1 87 ? -10.189 3.910 6.946 1.00 77.06 87 ALA A N 1
ATOM 668 C CA . ALA A 1 87 ? -9.179 4.942 7.186 1.00 77.06 87 ALA A CA 1
ATOM 669 C C . ALA A 1 87 ? -8.421 5.339 5.903 1.00 77.06 87 ALA A C 1
ATOM 671 O O . ALA A 1 87 ? -8.186 6.521 5.665 1.00 77.06 87 ALA A O 1
ATOM 672 N N . LEU A 1 88 ? -8.113 4.364 5.041 1.00 80.25 88 LEU A N 1
ATOM 673 C CA . LEU A 1 88 ? -7.418 4.574 3.769 1.00 80.25 88 LEU A CA 1
ATOM 674 C C . LEU A 1 88 ? -8.387 4.827 2.607 1.00 80.25 88 LEU A C 1
ATOM 676 O O . LEU A 1 88 ? -8.014 5.474 1.627 1.00 80.25 88 LEU A O 1
ATOM 680 N N . GLN A 1 89 ? -9.648 4.389 2.715 1.00 76.50 89 GLN A N 1
ATOM 681 C CA . GLN A 1 89 ? -10.646 4.559 1.651 1.00 76.50 89 GLN A CA 1
ATOM 682 C C . GLN A 1 89 ? -10.872 6.020 1.257 1.00 76.50 89 GLN A C 1
ATOM 684 O O . GLN A 1 89 ? -11.093 6.294 0.080 1.00 76.50 89 GLN A O 1
ATOM 689 N N . SER A 1 90 ? -10.787 6.973 2.191 1.00 74.69 90 SER A N 1
ATOM 690 C CA . SER A 1 90 ? -10.934 8.400 1.864 1.00 74.69 90 SER A CA 1
ATOM 691 C C . SER A 1 90 ? -9.800 8.899 0.959 1.00 74.69 90 SER A C 1
ATOM 693 O O . SER A 1 90 ? -10.043 9.636 0.001 1.00 74.69 90 SER A O 1
ATOM 695 N N . GLN A 1 91 ? -8.563 8.455 1.209 1.00 74.94 91 GLN A N 1
ATOM 696 C CA . GLN A 1 91 ? -7.406 8.799 0.375 1.00 74.94 91 GLN A CA 1
ATOM 697 C C . GLN A 1 91 ? -7.486 8.107 -0.993 1.00 74.94 91 GLN A C 1
ATOM 699 O O . GLN A 1 91 ? -7.294 8.756 -2.022 1.00 74.94 91 GLN A O 1
ATOM 704 N N . LEU A 1 92 ? -7.863 6.826 -1.011 1.00 78.00 92 LEU A N 1
ATOM 705 C CA . LEU A 1 92 ? -8.025 6.032 -2.232 1.00 78.00 92 LEU A CA 1
ATOM 706 C C . LEU A 1 92 ? -9.174 6.542 -3.118 1.00 78.00 92 LEU A C 1
ATOM 708 O O . LEU A 1 92 ? -9.011 6.670 -4.329 1.00 78.00 92 LEU A O 1
ATOM 712 N N . SER A 1 93 ? -10.314 6.914 -2.530 1.00 71.25 93 SER A N 1
ATOM 713 C CA . S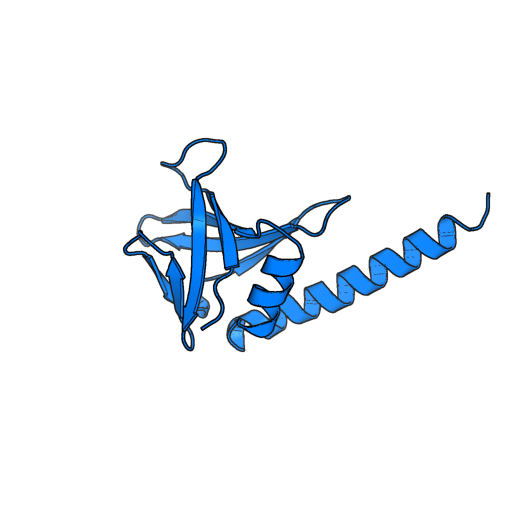ER A 1 93 ? -11.483 7.422 -3.266 1.00 71.25 93 SER A CA 1
ATOM 714 C C . SER A 1 93 ? -11.208 8.778 -3.914 1.00 71.25 93 SER A C 1
ATOM 716 O O . SER A 1 93 ? -11.556 8.989 -5.078 1.00 71.25 93 SER A O 1
ATOM 718 N N . LYS A 1 94 ? -10.528 9.686 -3.194 1.00 70.38 94 LYS A N 1
ATOM 719 C CA . LYS A 1 94 ? -10.096 10.983 -3.744 1.00 70.38 94 LYS A CA 1
ATOM 720 C C . LYS A 1 94 ? -9.183 10.799 -4.955 1.00 70.38 94 LYS A C 1
ATOM 722 O O . LYS A 1 94 ? -9.315 11.535 -5.933 1.00 70.38 94 LYS A O 1
ATOM 727 N N . TRP A 1 95 ? -8.288 9.812 -4.912 1.00 72.25 95 TRP A N 1
ATOM 728 C CA . TRP A 1 95 ? -7.462 9.459 -6.063 1.00 72.25 95 TRP A CA 1
ATOM 729 C C . TRP A 1 95 ? -8.294 8.893 -7.216 1.00 72.25 95 TRP A C 1
ATOM 731 O O . TRP A 1 95 ? -8.225 9.428 -8.322 1.00 72.25 95 TRP A O 1
ATOM 741 N N . HIS A 1 96 ? -9.113 7.870 -6.965 1.00 68.00 96 HIS A N 1
ATOM 742 C CA . HIS A 1 96 ? -9.882 7.189 -8.008 1.00 68.00 96 HIS A CA 1
ATOM 743 C C . HIS A 1 96 ? -10.778 8.173 -8.785 1.00 68.00 96 HIS A C 1
ATOM 745 O O . HIS A 1 96 ? -10.863 8.121 -10.014 1.00 68.00 96 HIS A O 1
ATOM 751 N N . GLN A 1 97 ? -11.370 9.151 -8.090 1.00 62.84 97 GLN A N 1
ATOM 752 C CA . GLN A 1 97 ? -12.152 10.221 -8.711 1.00 62.84 97 GLN A CA 1
ATOM 753 C C . GLN A 1 97 ? -11.286 11.199 -9.532 1.00 62.84 97 GLN A C 1
ATOM 755 O O . GLN A 1 97 ? -11.669 11.582 -10.639 1.00 62.84 97 GLN A O 1
ATOM 760 N N . ARG A 1 98 ? -10.100 11.577 -9.034 1.00 62.59 98 ARG A N 1
ATOM 761 C CA . ARG A 1 98 ? -9.167 12.489 -9.723 1.00 62.59 98 ARG A CA 1
ATOM 762 C C . ARG A 1 98 ? -8.521 11.859 -10.961 1.00 62.59 98 ARG A C 1
ATOM 764 O O . ARG A 1 98 ? -8.307 12.567 -11.947 1.00 62.59 98 ARG A O 1
ATOM 771 N N . HIS A 1 99 ? -8.229 10.560 -10.928 1.00 61.09 99 HIS A N 1
ATOM 772 C CA . HIS A 1 99 ? -7.643 9.840 -12.058 1.00 61.09 99 HIS A CA 1
ATOM 773 C C . HIS A 1 99 ? -8.662 9.634 -13.189 1.00 61.09 99 HIS A C 1
ATOM 775 O O . HIS A 1 99 ? -8.361 9.921 -14.349 1.00 61.09 99 HIS A O 1
ATOM 781 N N . ARG A 1 100 ? -9.911 9.260 -12.860 1.00 58.72 100 ARG A N 1
ATOM 782 C CA . ARG A 1 100 ? -11.000 9.204 -13.854 1.00 58.72 100 ARG A CA 1
ATOM 783 C C . ARG A 1 100 ? -11.198 10.542 -14.566 1.00 58.72 100 ARG A C 1
ATOM 785 O O . ARG A 1 100 ? -11.389 10.558 -15.775 1.00 58.72 100 ARG A O 1
ATOM 792 N N . HIS A 1 101 ? -11.096 11.657 -13.842 1.00 55.38 101 HIS A N 1
ATOM 793 C CA . HIS A 1 101 ? -11.235 12.986 -14.438 1.00 55.38 101 HIS A CA 1
ATOM 794 C C . HIS A 1 101 ? -10.075 13.350 -15.389 1.00 55.38 1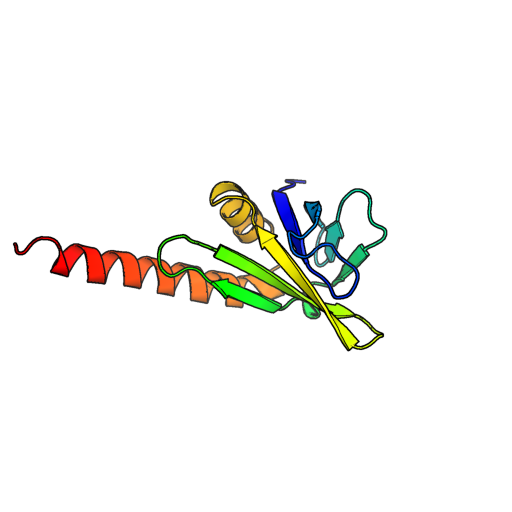01 HIS A C 1
ATOM 796 O O . HIS A 1 101 ? -10.301 14.022 -16.393 1.00 55.38 101 HIS A O 1
ATOM 802 N N . HIS A 1 102 ? -8.846 12.881 -15.126 1.00 51.81 102 HIS A N 1
ATOM 803 C CA . HIS A 1 102 ? -7.699 13.125 -16.013 1.00 51.81 102 HIS A CA 1
ATOM 804 C C . HIS A 1 102 ? -7.786 12.339 -17.327 1.00 51.81 102 HIS A C 1
ATOM 806 O O . HIS A 1 102 ? -7.550 12.929 -18.379 1.00 51.81 102 HIS A O 1
ATOM 812 N N . LYS A 1 103 ? -8.185 11.057 -17.307 1.00 51.00 103 LYS A N 1
ATOM 813 C CA . LYS A 1 103 ? -8.369 10.279 -18.551 1.00 51.00 103 LYS A CA 1
ATOM 814 C C . LYS A 1 103 ? -9.403 10.921 -19.491 1.00 51.00 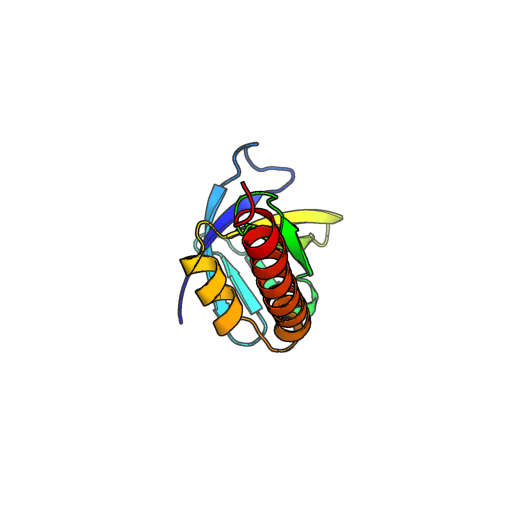103 LYS A C 1
ATOM 816 O O . LYS A 1 103 ? -9.206 10.917 -20.703 1.00 51.00 103 LYS A O 1
ATOM 821 N N . THR A 1 104 ? -10.447 11.551 -18.951 1.00 52.34 104 THR A N 1
ATOM 822 C CA . THR A 1 104 ? -11.466 12.241 -19.761 1.00 52.34 104 THR A CA 1
ATOM 823 C C . THR A 1 104 ? -10.944 13.516 -20.433 1.00 52.34 104 THR A C 1
ATOM 825 O O . THR A 1 104 ? -11.297 13.785 -21.579 1.00 52.34 104 THR A O 1
ATOM 828 N N . LEU A 1 105 ? -10.084 14.294 -19.766 1.00 47.31 105 LEU A N 1
ATOM 829 C CA . LEU A 1 105 ? -9.569 15.552 -20.328 1.00 47.31 105 LEU A CA 1
ATOM 830 C C . LEU A 1 105 ? -8.543 15.326 -21.450 1.00 47.31 105 LEU A C 1
ATOM 832 O O . LEU A 1 105 ? -8.578 16.037 -22.451 1.00 47.31 105 LEU A O 1
ATOM 836 N N . TRP A 1 106 ? -7.688 14.305 -21.339 1.00 42.56 106 TRP A N 1
ATOM 837 C CA . TRP A 1 106 ? -6.747 13.956 -22.413 1.00 42.56 106 TRP A CA 1
ATOM 838 C C . TRP A 1 106 ? -7.421 13.228 -23.587 1.00 42.56 106 TRP A C 1
ATOM 840 O O . TRP A 1 106 ? -7.003 13.404 -24.729 1.00 42.56 106 TRP A O 1
ATOM 850 N N . GLY A 1 107 ? -8.511 12.487 -23.347 1.00 40.00 107 GLY A N 1
ATOM 851 C CA . GLY A 1 107 ? -9.315 11.884 -24.417 1.00 40.00 107 GLY A CA 1
ATOM 852 C C . GLY A 1 107 ? -10.053 12.904 -25.296 1.00 40.00 107 GLY A C 1
ATOM 853 O O . GLY A 1 107 ? -10.270 12.649 -26.476 1.00 40.00 107 GLY A O 1
ATOM 854 N N . LEU A 1 108 ? -10.396 14.078 -24.754 1.00 45.91 108 LEU A N 1
ATOM 855 C CA . LEU A 1 108 ? -11.067 15.149 -25.505 1.00 45.91 108 LEU A CA 1
ATOM 856 C C . LEU A 1 108 ? -10.106 16.027 -26.319 1.00 45.91 108 LEU A C 1
ATOM 858 O O . LEU A 1 108 ? -10.528 16.614 -27.311 1.00 45.91 108 LEU A O 1
ATOM 862 N N . LEU A 1 109 ? -8.823 16.093 -25.949 1.00 47.12 109 LEU A N 1
ATOM 863 C CA . LEU A 1 109 ? -7.804 16.828 -26.712 1.00 47.12 109 LEU A CA 1
ATOM 864 C C . LEU A 1 109 ? -7.098 15.963 -27.772 1.00 47.12 109 LEU A C 1
ATOM 866 O O . LEU A 1 109 ? -6.460 16.510 -28.665 1.00 47.12 109 LEU A O 1
ATOM 870 N N . GLY A 1 110 ? -7.236 14.633 -27.710 1.00 36.69 110 GLY A N 1
ATOM 871 C CA . GLY A 1 110 ? -6.713 13.698 -28.717 1.00 36.69 110 GLY A CA 1
ATOM 872 C C . GLY A 1 110 ? -7.666 13.388 -29.880 1.00 36.69 110 GLY A C 1
ATOM 873 O O . GLY A 1 110 ? -7.254 12.741 -30.834 1.00 36.69 110 GLY A O 1
ATOM 874 N N . ALA A 1 111 ? -8.925 13.836 -29.825 1.00 38.81 111 ALA A N 1
ATOM 875 C CA . ALA A 1 111 ? -9.916 13.635 -30.892 1.00 38.81 111 ALA A CA 1
ATOM 876 C C . ALA A 1 111 ? -10.016 14.823 -31.872 1.00 38.81 111 ALA A C 1
ATOM 878 O O . ALA A 1 111 ? -10.974 14.922 -32.636 1.00 38.81 111 ALA A O 1
ATOM 879 N N . ALA A 1 112 ? -9.044 15.737 -31.834 1.00 43.28 112 ALA A N 1
ATOM 880 C CA . ALA A 1 112 ? -8.957 16.885 -32.727 1.00 43.28 112 ALA A CA 1
ATOM 881 C C . ALA A 1 112 ? -7.546 17.012 -33.325 1.00 43.28 112 ALA A C 1
ATOM 883 O O . ALA A 1 112 ? -6.890 18.027 -33.124 1.00 43.28 112 ALA A O 1
ATOM 884 N N . VAL A 1 113 ? -7.084 15.977 -34.032 1.00 38.66 113 VAL A N 1
ATOM 885 C CA . VAL A 1 113 ? -6.090 16.056 -35.122 1.00 38.66 113 VAL A CA 1
ATOM 886 C C . VAL A 1 113 ? -6.409 14.963 -36.134 1.00 38.66 113 VAL A C 1
ATOM 888 O O . VAL A 1 113 ? -6.696 13.828 -35.692 1.00 38.66 113 VAL A O 1
#

Secondary structure (DSSP, 8-state):
---EEEEEEETTS-TT-EEEEEEEETTEEEETTS--EEEGGG-EEEEE-SSS-EEEEEEE-TTS-EEEEEESSHHHHHHHHHHS-HHHHHHHHHHHHHHHHHHHHHHHHSS--

pLDDT: mean 78.84, std 15.25, range [36.69, 94.19]

Radius of gyration: 15.39 Å; chains: 1; bounding box: 30×31×50 Å